Protein AF-A0A5S3Y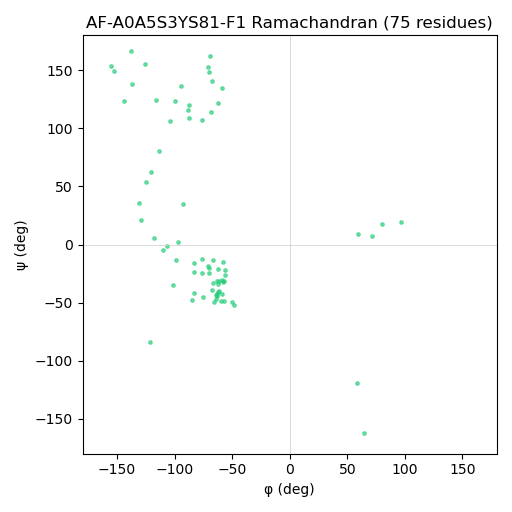S81-F1 (afdb_monomer)

pLDDT: mean 93.89, std 6.51, range [63.44, 98.5]

Structure (mmCIF, N/CA/C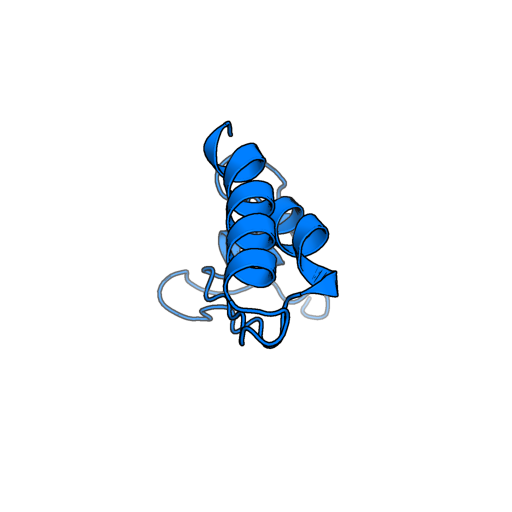/O backbone):
data_AF-A0A5S3YS81-F1
#
_entry.id   AF-A0A5S3YS81-F1
#
loop_
_atom_site.group_PDB
_atom_site.id
_atom_site.type_symbol
_atom_site.label_atom_id
_atom_site.label_alt_id
_atom_site.label_comp_id
_atom_site.label_asym_id
_atom_site.label_entity_id
_atom_site.label_seq_id
_atom_site.pdbx_PDB_ins_code
_atom_site.Cartn_x
_atom_site.Cartn_y
_atom_site.Cartn_z
_atom_site.occupancy
_atom_site.B_iso_or_equiv
_atom_site.auth_seq_id
_atom_site.auth_comp_id
_atom_site.auth_asym_id
_atom_site.auth_atom_id
_atom_site.pdbx_PDB_model_num
ATOM 1 N N . THR A 1 1 ? 11.327 4.660 4.625 1.00 76.38 1 THR A N 1
ATOM 2 C CA . THR A 1 1 ? 11.318 6.111 4.948 1.00 76.38 1 THR A CA 1
ATOM 3 C C . THR A 1 1 ? 10.648 6.356 6.293 1.00 76.38 1 THR A C 1
ATOM 5 O O . THR A 1 1 ? 9.971 5.467 6.797 1.00 76.38 1 THR A O 1
ATOM 8 N N . GLN A 1 2 ? 10.785 7.557 6.875 1.00 84.25 2 GLN A N 1
ATOM 9 C CA . GLN A 1 2 ? 10.059 7.925 8.107 1.00 84.25 2 GLN A CA 1
ATOM 10 C C . GLN A 1 2 ? 8.532 7.818 7.946 1.00 84.25 2 GLN A C 1
ATOM 12 O O . GLN A 1 2 ? 7.845 7.452 8.893 1.00 84.25 2 GLN A O 1
ATOM 17 N N . ILE A 1 3 ? 8.004 8.081 6.744 1.00 85.12 3 ILE A N 1
ATOM 18 C CA . ILE A 1 3 ? 6.573 7.943 6.435 1.00 85.12 3 ILE A CA 1
ATOM 19 C C . ILE A 1 3 ? 6.143 6.473 6.514 1.00 85.12 3 ILE A C 1
ATOM 21 O O . ILE A 1 3 ? 5.207 6.162 7.243 1.00 85.12 3 ILE A O 1
ATOM 25 N N . GLN A 1 4 ? 6.870 5.558 5.863 1.00 83.19 4 GLN A N 1
ATOM 26 C CA . GLN A 1 4 ? 6.572 4.114 5.899 1.00 83.19 4 GLN A CA 1
ATOM 27 C C . GLN A 1 4 ? 6.595 3.530 7.323 1.00 83.19 4 GLN A C 1
ATOM 29 O O . GLN A 1 4 ? 5.845 2.610 7.612 1.00 83.19 4 GLN A O 1
ATOM 34 N N . ALA A 1 5 ? 7.410 4.083 8.228 1.00 89.50 5 ALA A N 1
ATOM 35 C CA . ALA A 1 5 ? 7.470 3.654 9.631 1.00 89.50 5 ALA A CA 1
ATOM 36 C C . ALA A 1 5 ? 6.390 4.291 10.535 1.00 89.50 5 ALA A C 1
ATOM 38 O O . ALA A 1 5 ? 6.185 3.872 11.678 1.00 89.50 5 ALA A O 1
ATOM 39 N N . ARG A 1 6 ? 5.740 5.370 10.087 1.00 95.75 6 ARG A N 1
ATOM 40 C CA . ARG A 1 6 ? 4.710 6.092 10.858 1.00 95.75 6 ARG A CA 1
ATOM 41 C C . ARG A 1 6 ? 3.303 5.740 10.402 1.00 95.75 6 ARG A C 1
ATOM 43 O O . ARG A 1 6 ? 2.418 5.659 11.246 1.00 95.75 6 ARG A O 1
ATOM 50 N N . LEU A 1 7 ? 3.117 5.497 9.107 1.00 96.81 7 LEU A N 1
ATOM 51 C CA . LEU A 1 7 ? 1.816 5.220 8.511 1.00 96.81 7 LEU A CA 1
ATOM 52 C C . LEU A 1 7 ? 1.111 4.007 9.156 1.00 96.81 7 LEU A C 1
ATOM 54 O O . LEU A 1 7 ? -0.023 4.191 9.594 1.00 96.81 7 LEU A O 1
ATOM 58 N N . PRO A 1 8 ? 1.756 2.835 9.352 1.00 97.00 8 PRO A N 1
ATOM 59 C CA . PRO A 1 8 ? 1.112 1.708 10.029 1.00 97.00 8 PRO A CA 1
ATOM 60 C C . PRO A 1 8 ? 0.647 2.025 11.448 1.00 97.00 8 PRO A C 1
ATOM 62 O O . PRO A 1 8 ? -0.474 1.704 11.830 1.00 97.00 8 PRO A O 1
ATOM 65 N N . ARG A 1 9 ? 1.479 2.730 12.223 1.00 97.00 9 ARG A N 1
ATOM 66 C CA . ARG A 1 9 ? 1.131 3.134 13.592 1.00 97.00 9 ARG A CA 1
ATOM 67 C C . ARG A 1 9 ? -0.067 4.079 13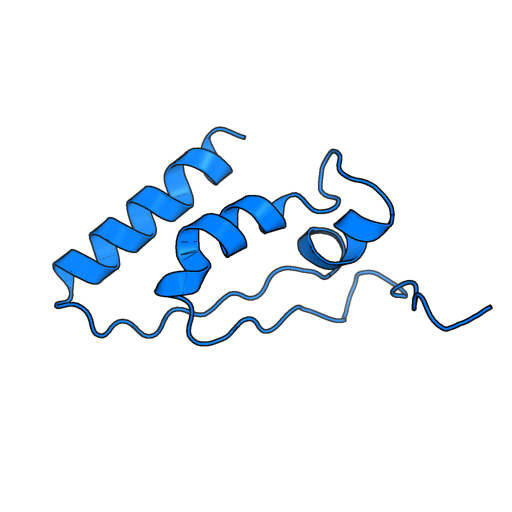.620 1.00 97.00 9 ARG A C 1
ATOM 69 O O . ARG A 1 9 ? -0.948 3.913 14.454 1.00 97.00 9 ARG A O 1
ATOM 76 N N . ALA A 1 10 ? -0.106 5.047 12.706 1.00 97.50 10 ALA A N 1
ATOM 77 C CA . ALA A 1 10 ? -1.222 5.981 12.602 1.00 97.50 10 ALA A CA 1
ATOM 78 C C . ALA A 1 10 ? -2.529 5.268 12.220 1.00 97.50 10 ALA A C 1
ATOM 80 O O . ALA A 1 10 ? -3.558 5.527 12.835 1.00 97.50 10 ALA A O 1
ATOM 81 N N . ILE A 1 11 ? -2.482 4.334 11.265 1.00 97.56 11 ILE A N 1
ATOM 82 C CA . ILE A 1 11 ? -3.659 3.564 10.838 1.00 97.56 11 ILE A CA 1
ATOM 83 C C . ILE A 1 11 ? -4.206 2.710 11.988 1.00 97.56 11 ILE A C 1
ATOM 85 O O . ILE A 1 11 ? -5.404 2.760 12.253 1.00 97.56 11 ILE A O 1
ATOM 89 N N . LYS A 1 12 ? -3.342 2.015 12.745 1.00 97.19 12 LYS A N 1
ATOM 90 C CA . LYS A 1 12 ? -3.783 1.241 13.921 1.00 97.19 12 LYS A CA 1
ATOM 91 C C . LYS A 1 12 ? -4.404 2.120 15.010 1.00 97.19 12 LYS A C 1
ATOM 93 O O . LYS A 1 12 ? -5.340 1.693 15.675 1.00 97.19 12 LYS A O 1
ATOM 98 N N . GLN A 1 13 ? -3.925 3.354 15.179 1.00 97.81 13 GLN A N 1
ATOM 99 C CA . GLN A 1 13 ? -4.550 4.298 16.106 1.00 97.81 13 GLN A CA 1
ATOM 100 C C . GLN A 1 13 ? -5.945 4.728 15.630 1.00 97.81 13 GLN A C 1
ATOM 102 O O . GLN A 1 13 ? -6.851 4.860 16.448 1.00 97.81 13 GLN A O 1
ATOM 107 N N . ILE A 1 14 ? -6.127 4.947 14.324 1.00 97.50 14 ILE A N 1
ATOM 108 C CA . ILE A 1 14 ? -7.434 5.298 13.750 1.00 97.50 14 ILE A CA 1
ATOM 109 C C . ILE A 1 14 ? -8.423 4.142 13.941 1.00 97.50 14 ILE A C 1
ATOM 111 O O . ILE A 1 14 ? -9.512 4.392 14.447 1.00 97.50 14 ILE A O 1
ATOM 115 N N . GLU A 1 15 ? -8.023 2.901 13.639 1.00 96.81 15 GLU A N 1
ATOM 116 C CA . GLU A 1 15 ? -8.820 1.682 13.877 1.00 96.81 15 GLU A CA 1
ATOM 117 C C . GLU A 1 15 ? -9.386 1.635 15.305 1.00 96.81 15 GLU A C 1
ATOM 119 O O . GLU A 1 15 ? -10.592 1.503 15.525 1.00 96.81 15 GLU A O 1
ATOM 124 N N . GLN A 1 16 ? -8.502 1.816 16.291 1.00 96.88 16 GLN A N 1
ATOM 125 C CA . GLN A 1 16 ? -8.872 1.813 17.706 1.00 96.88 16 GLN A CA 1
ATOM 126 C C . GLN A 1 16 ? -9.845 2.945 18.043 1.00 96.88 16 GLN A C 1
ATOM 128 O O . GLN A 1 16 ? -10.808 2.734 18.779 1.00 96.88 1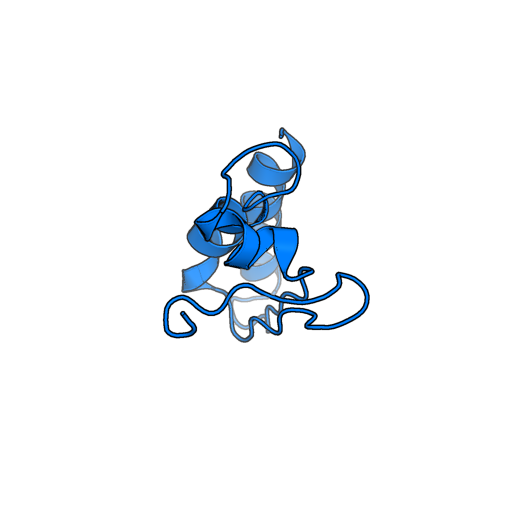6 GLN A O 1
ATOM 133 N N . ASN A 1 17 ? -9.621 4.137 17.488 1.00 96.56 17 ASN A N 1
ATOM 134 C CA . ASN A 1 17 ? -10.439 5.313 17.773 1.00 96.56 17 ASN A CA 1
ATOM 135 C C . ASN A 1 17 ? -11.850 5.227 17.175 1.00 96.56 17 ASN A C 1
ATOM 137 O O . ASN A 1 17 ? -12.753 5.889 17.686 1.00 96.56 17 ASN A O 1
ATOM 141 N N . ILE A 1 18 ? -12.052 4.437 16.118 1.00 95.31 18 ILE A N 1
ATOM 142 C CA . ILE A 1 18 ? -13.372 4.255 15.499 1.00 95.31 18 ILE A CA 1
ATOM 143 C C . ILE A 1 18 ? -14.108 2.994 15.976 1.00 95.31 18 ILE A C 1
ATOM 145 O O . ILE A 1 18 ? -15.219 2.727 15.523 1.00 95.31 18 ILE A O 1
ATOM 149 N N . GLY A 1 19 ? -13.515 2.235 16.903 1.00 93.88 19 GLY A N 1
ATOM 150 C CA . GLY A 1 19 ? -14.162 1.094 17.551 1.00 93.88 19 GLY A CA 1
ATOM 151 C C . GLY A 1 19 ? -13.859 -0.278 16.946 1.00 93.88 19 GLY A C 1
ATOM 152 O O . GLY A 1 19 ? -14.613 -1.210 17.215 1.00 93.88 19 GLY A O 1
ATOM 153 N N . GLY A 1 20 ? -12.778 -0.431 16.173 1.00 92.50 20 GLY A N 1
ATOM 154 C CA . GLY A 1 20 ? -12.276 -1.754 15.776 1.00 92.50 20 GLY A CA 1
ATOM 155 C C . GLY A 1 20 ? -13.009 -2.435 14.611 1.00 92.50 20 GLY A C 1
ATOM 156 O O . GLY A 1 20 ? -12.897 -3.648 14.473 1.00 92.50 20 GLY A O 1
ATOM 157 N N . ASN A 1 21 ? -13.785 -1.682 13.822 1.00 93.12 21 ASN A N 1
ATOM 158 C CA . ASN A 1 21 ? -14.484 -2.166 12.625 1.00 93.12 21 ASN A CA 1
ATOM 159 C C . ASN A 1 21 ? -14.237 -1.245 11.412 1.00 93.12 21 ASN A C 1
ATOM 161 O O . ASN A 1 21 ? -15.161 -0.976 10.635 1.00 93.12 21 ASN A O 1
ATOM 165 N N . MET A 1 22 ? -13.033 -0.679 11.273 1.00 96.56 22 MET A N 1
ATOM 166 C CA . MET A 1 22 ? -12.697 0.068 10.057 1.00 96.56 22 MET A CA 1
ATOM 167 C C . MET A 1 22 ? -12.628 -0.882 8.877 1.00 96.56 22 MET A C 1
ATOM 169 O O . MET A 1 22 ? -12.058 -1.958 8.981 1.00 96.56 22 MET A O 1
ATOM 173 N N . VAL A 1 23 ? -13.125 -0.425 7.730 1.00 97.69 23 VAL A N 1
ATOM 174 C CA . VAL A 1 23 ? -12.754 -1.038 6.458 1.00 97.69 23 VAL A CA 1
ATOM 175 C C . VAL A 1 23 ? -11.485 -0.353 5.961 1.00 97.69 23 VAL A C 1
ATOM 177 O O . VAL A 1 23 ? -11.522 0.811 5.544 1.00 97.69 23 VAL A O 1
ATOM 180 N N . LEU A 1 24 ? -10.361 -1.060 6.007 1.00 97.88 24 LEU A N 1
ATOM 181 C CA . LEU A 1 24 ? -9.073 -0.598 5.509 1.00 97.88 24 LEU A CA 1
ATOM 182 C C . LEU A 1 24 ? -8.805 -1.182 4.122 1.00 97.88 24 LEU A C 1
ATOM 184 O O . LEU A 1 24 ? -8.726 -2.394 3.927 1.00 97.88 24 LEU A O 1
ATOM 188 N N . THR A 1 25 ? -8.575 -0.299 3.152 1.00 98.38 25 THR A N 1
ATOM 189 C CA . THR A 1 25 ? -8.174 -0.686 1.796 1.00 98.38 25 THR A CA 1
ATOM 190 C C . THR A 1 25 ? -6.889 0.016 1.378 1.00 98.38 25 THR A C 1
ATOM 192 O O . THR A 1 25 ? -6.536 1.074 1.906 1.00 98.38 25 THR A O 1
ATOM 195 N N . MET A 1 26 ? -6.159 -0.584 0.438 1.00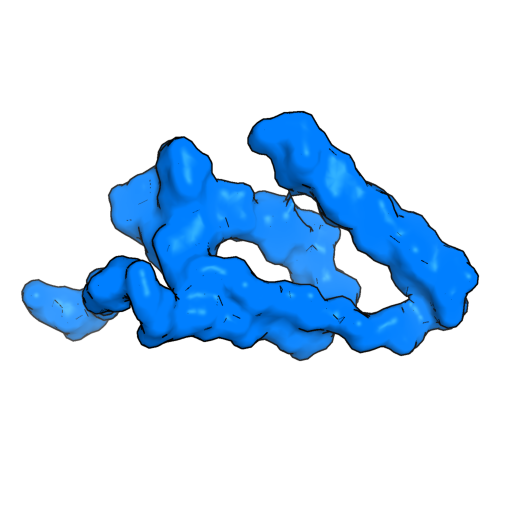 98.50 26 MET A N 1
ATOM 196 C CA . MET A 1 26 ? -4.926 -0.020 -0.107 1.00 98.50 26 MET A CA 1
ATOM 197 C C . MET A 1 26 ? -4.872 -0.187 -1.623 1.00 98.50 26 MET A C 1
ATOM 199 O O . MET A 1 26 ? -5.146 -1.263 -2.154 1.00 98.50 26 MET A O 1
ATOM 203 N N . ALA A 1 27 ? -4.426 0.871 -2.300 1.00 98.50 27 ALA A N 1
ATOM 204 C CA . ALA A 1 27 ? -4.352 0.957 -3.756 1.00 98.50 27 ALA A CA 1
ATOM 205 C C . ALA A 1 27 ? -2.939 1.314 -4.266 1.00 98.50 27 ALA A C 1
ATOM 207 O O . ALA A 1 27 ? -2.793 2.318 -4.964 1.00 98.50 27 ALA A O 1
ATOM 208 N N . PRO A 1 28 ? -1.864 0.595 -3.896 1.00 97.94 28 PRO A N 1
ATOM 209 C CA . PRO A 1 28 ? -0.526 0.920 -4.385 1.00 97.94 28 PRO A CA 1
ATOM 210 C C . PRO A 1 28 ? -0.374 0.567 -5.872 1.00 97.94 28 PRO A C 1
ATOM 212 O O . PRO A 1 28 ? -1.006 -0.363 -6.372 1.00 97.94 28 PRO A O 1
ATOM 215 N N . GLU A 1 29 ? 0.507 1.272 -6.575 1.00 98.12 29 GLU A N 1
ATOM 216 C CA . GLU A 1 29 ? 0.941 0.886 -7.922 1.00 98.12 29 GLU A CA 1
ATOM 217 C C . GLU A 1 29 ? 1.816 -0.375 -7.873 1.00 98.12 29 GLU A C 1
ATOM 219 O O . GLU A 1 29 ? 2.546 -0.608 -6.903 1.00 98.12 29 GLU A O 1
ATOM 224 N N . HIS A 1 30 ? 1.765 -1.204 -8.921 1.00 96.56 30 HIS A N 1
ATOM 225 C CA . HIS A 1 30 ? 2.446 -2.504 -8.922 1.00 96.56 30 HIS A CA 1
ATOM 226 C C . HIS A 1 30 ? 3.971 -2.472 -8.675 1.00 96.56 30 HIS A C 1
ATOM 228 O O . HIS A 1 30 ? 4.441 -3.396 -7.999 1.00 96.56 30 HIS A O 1
ATOM 234 N N . PRO A 1 31 ? 4.746 -1.429 -9.063 1.00 96.94 31 PRO A N 1
ATOM 235 C CA . PRO A 1 31 ? 6.174 -1.372 -8.741 1.00 96.94 31 PRO A CA 1
ATOM 236 C C . PRO A 1 31 ? 6.446 -1.355 -7.233 1.00 96.94 31 PRO A C 1
ATOM 238 O O . PRO A 1 31 ? 7.428 -1.926 -6.762 1.00 96.94 31 PRO A O 1
ATOM 241 N N . TYR A 1 32 ? 5.540 -0.765 -6.452 1.00 97.38 32 TYR A N 1
ATOM 242 C CA . TYR A 1 32 ? 5.667 -0.651 -5.002 1.00 97.38 32 TYR A CA 1
ATOM 243 C C . TYR A 1 32 ? 5.367 -1.949 -4.244 1.00 97.38 32 TYR A C 1
ATOM 245 O O . TYR A 1 32 ? 5.659 -2.037 -3.047 1.00 97.38 32 TYR A O 1
ATOM 253 N N . VAL A 1 33 ? 4.795 -2.942 -4.930 1.00 97.00 33 VAL A N 1
ATOM 254 C CA . VAL A 1 33 ? 4.426 -4.246 -4.368 1.00 97.00 33 VAL A CA 1
ATOM 255 C C . VAL A 1 33 ? 5.155 -5.351 -5.126 1.00 97.00 33 VAL A C 1
ATOM 257 O O . VAL A 1 33 ? 6.237 -5.758 -4.717 1.00 97.00 33 VAL A O 1
ATOM 260 N N . HIS A 1 34 ? 4.617 -5.790 -6.264 1.00 95.75 34 HIS A N 1
ATOM 261 C CA . HIS A 1 34 ? 5.175 -6.876 -7.073 1.00 95.75 34 HIS A CA 1
ATOM 262 C C . HIS A 1 34 ? 6.564 -6.555 -7.622 1.00 95.75 34 HIS A C 1
ATOM 264 O O . HIS A 1 34 ? 7.402 -7.445 -7.727 1.00 95.75 34 HIS A O 1
ATOM 270 N N . GLY A 1 35 ? 6.845 -5.278 -7.895 1.00 95.06 35 GLY A N 1
ATOM 271 C CA . GLY A 1 35 ? 8.175 -4.826 -8.293 1.00 95.06 35 GLY A CA 1
ATOM 272 C C . GLY A 1 35 ? 9.286 -5.188 -7.295 1.00 95.06 35 GLY A C 1
ATOM 273 O O . GLY A 1 35 ? 10.439 -5.322 -7.700 1.00 95.06 35 GLY A O 1
ATOM 274 N N . GLY A 1 36 ? 8.928 -5.446 -6.029 1.00 94.94 36 GLY A N 1
ATOM 275 C CA . GLY A 1 36 ? 9.810 -5.993 -4.995 1.00 94.94 36 GLY A CA 1
ATOM 276 C C . GLY A 1 36 ? 10.465 -7.329 -5.361 1.00 94.94 36 GLY A C 1
ATOM 277 O O . GLY A 1 36 ? 11.550 -7.631 -4.870 1.00 94.94 36 GLY A O 1
ATOM 278 N N . MET A 1 37 ? 9.831 -8.112 -6.241 1.00 92.94 37 MET A N 1
ATOM 279 C CA . MET A 1 37 ? 10.394 -9.354 -6.775 1.00 92.94 37 MET A CA 1
ATOM 280 C C . MET A 1 37 ? 11.620 -9.096 -7.666 1.00 92.94 37 MET A C 1
ATOM 282 O O . MET A 1 37 ? 12.537 -9.911 -7.698 1.00 92.94 37 MET A O 1
ATOM 286 N N . ILE A 1 38 ? 11.641 -7.968 -8.381 1.00 91.75 38 ILE A N 1
ATOM 287 C CA . ILE A 1 38 ? 12.725 -7.588 -9.296 1.00 91.75 38 ILE A CA 1
ATOM 288 C C . ILE A 1 38 ? 13.845 -6.890 -8.519 1.00 91.75 38 ILE A C 1
ATOM 290 O O . ILE A 1 38 ? 15.024 -7.184 -8.703 1.00 91.75 38 ILE A O 1
ATOM 294 N N . ALA A 1 39 ? 13.473 -5.931 -7.667 1.00 94.19 39 ALA A N 1
ATOM 295 C CA . ALA A 1 39 ? 14.396 -5.121 -6.887 1.00 94.19 39 ALA A CA 1
ATOM 296 C C . ALA A 1 39 ? 13.734 -4.642 -5.591 1.00 94.19 39 ALA A C 1
ATOM 298 O O . ALA A 1 39 ? 12.543 -4.359 -5.563 1.00 94.19 39 ALA A O 1
ATOM 299 N N . TYR A 1 40 ? 14.522 -4.470 -4.530 1.00 94.62 40 TYR A N 1
ATOM 300 C CA . TYR A 1 40 ? 14.036 -3.989 -3.233 1.00 94.62 40 TYR A CA 1
ATOM 301 C C . TYR A 1 40 ? 14.748 -2.691 -2.830 1.00 94.62 40 TYR A C 1
ATOM 303 O O . TYR A 1 40 ? 15.531 -2.637 -1.881 1.00 94.62 40 TYR A O 1
ATOM 311 N N . THR A 1 41 ? 14.554 -1.646 -3.637 1.00 94.44 41 THR A N 1
ATOM 312 C CA . THR A 1 41 ? 15.215 -0.342 -3.480 1.00 94.44 41 THR A CA 1
ATOM 313 C C . THR A 1 41 ? 14.392 0.783 -4.106 1.00 94.44 41 THR A C 1
ATOM 315 O O . THR A 1 41 ? 13.639 0.571 -5.057 1.00 94.44 41 THR A O 1
ATOM 318 N N . GLY A 1 42 ? 14.546 2.008 -3.598 1.00 93.81 42 GLY A N 1
ATOM 319 C CA . GLY A 1 42 ? 13.778 3.161 -4.069 1.00 93.81 42 GLY A CA 1
ATOM 320 C C . GLY A 1 42 ? 12.274 2.930 -3.905 1.00 93.81 42 GLY A C 1
ATOM 321 O O . GLY A 1 42 ? 11.802 2.742 -2.785 1.00 93.81 42 GLY A O 1
ATOM 322 N N . ILE A 1 43 ? 11.534 2.956 -5.016 1.00 94.50 43 ILE A N 1
ATOM 323 C CA . ILE A 1 43 ? 10.093 2.657 -5.039 1.00 94.50 43 ILE A CA 1
ATOM 324 C C . ILE A 1 43 ? 9.799 1.156 -5.112 1.00 94.50 43 ILE A C 1
ATOM 326 O O . ILE A 1 43 ? 8.727 0.730 -4.693 1.00 94.50 43 ILE A O 1
ATOM 330 N N . TRP A 1 44 ? 10.741 0.354 -5.614 1.00 95.75 44 TRP A N 1
ATOM 331 C CA . TRP A 1 44 ? 10.532 -1.060 -5.901 1.00 95.75 44 TRP A CA 1
ATOM 332 C C . TRP A 1 44 ? 10.347 -1.846 -4.600 1.00 95.75 44 TRP A C 1
ATOM 334 O O . TRP A 1 44 ? 11.248 -1.897 -3.761 1.00 95.75 44 TRP A O 1
ATOM 344 N N . GLY A 1 45 ? 9.142 -2.386 -4.397 1.00 96.19 45 GLY A N 1
ATOM 345 C CA . GLY A 1 45 ? 8.761 -3.108 -3.177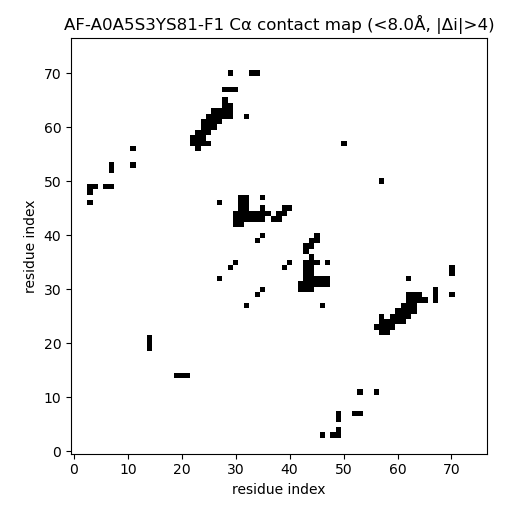 1.00 96.19 45 GLY A CA 1
ATOM 346 C C . GLY A 1 45 ? 8.581 -2.234 -1.929 1.00 96.19 45 GLY A C 1
ATOM 347 O O . GLY A 1 45 ? 8.383 -2.753 -0.831 1.00 96.19 45 GLY A O 1
ATOM 348 N N . ALA A 1 46 ? 8.622 -0.906 -2.057 1.00 96.38 46 ALA A N 1
ATOM 349 C CA . ALA A 1 46 ? 8.680 0.000 -0.911 1.00 96.38 46 ALA A CA 1
ATOM 350 C C . ALA A 1 46 ? 7.407 0.004 -0.033 1.00 96.38 46 ALA A C 1
ATOM 352 O O . ALA A 1 46 ? 7.424 0.540 1.078 1.00 96.38 46 ALA A O 1
ATOM 353 N N . TYR A 1 47 ? 6.305 -0.576 -0.515 1.00 97.12 47 TYR A N 1
ATOM 354 C CA . TYR A 1 47 ? 5.027 -0.663 0.198 1.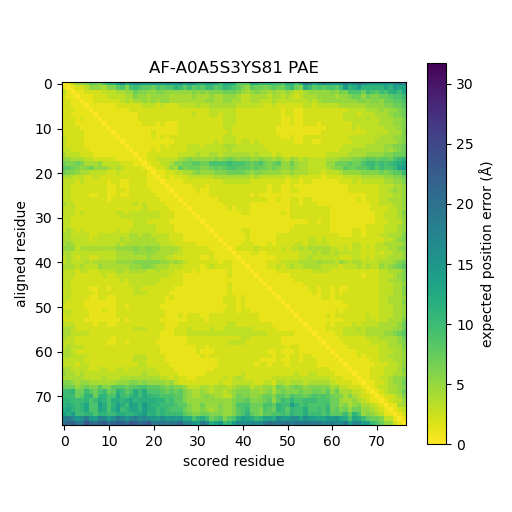00 97.12 47 TYR A CA 1
ATOM 355 C C . TYR A 1 47 ? 4.814 -2.021 0.883 1.00 97.12 47 TYR A C 1
ATOM 357 O O . TYR A 1 47 ? 3.973 -2.124 1.775 1.00 97.12 47 TYR A O 1
ATOM 365 N N . ILE A 1 48 ? 5.629 -3.034 0.559 1.00 96.94 48 ILE A N 1
ATOM 366 C CA . ILE A 1 48 ? 5.627 -4.349 1.223 1.00 96.94 48 ILE A CA 1
ATOM 367 C C . ILE A 1 48 ? 5.688 -4.237 2.759 1.00 96.94 48 ILE A C 1
ATOM 369 O O . ILE A 1 48 ? 4.830 -4.829 3.412 1.00 96.94 48 ILE A O 1
ATOM 373 N N . PRO A 1 49 ? 6.596 -3.453 3.383 1.00 96.25 49 PRO A N 1
ATOM 374 C CA . PRO A 1 49 ? 6.650 -3.380 4.845 1.00 96.25 49 PRO A CA 1
ATOM 375 C C . PRO A 1 49 ? 5.446 -2.653 5.462 1.00 96.25 49 PRO A C 1
ATOM 377 O O . PRO A 1 49 ? 5.184 -2.820 6.651 1.00 96.25 49 PRO A O 1
ATOM 380 N N . VAL A 1 50 ? 4.724 -1.829 4.691 1.00 97.38 50 VAL A N 1
ATOM 381 C CA . VAL A 1 50 ? 3.478 -1.186 5.143 1.00 97.38 50 VAL A CA 1
ATOM 382 C C . VAL A 1 50 ? 2.343 -2.207 5.146 1.00 97.38 50 VAL A C 1
ATOM 384 O O . VAL A 1 50 ? 1.617 -2.286 6.134 1.00 97.38 50 VAL A O 1
ATOM 387 N N . ILE A 1 51 ? 2.236 -3.011 4.082 1.00 97.94 51 ILE A N 1
ATOM 388 C CA . ILE A 1 51 ? 1.267 -4.111 3.978 1.00 97.94 51 ILE A CA 1
ATOM 389 C C . ILE A 1 51 ? 1.499 -5.117 5.105 1.00 97.94 51 ILE A C 1
ATOM 391 O O . ILE A 1 51 ? 0.559 -5.453 5.812 1.00 97.94 51 ILE A O 1
ATOM 395 N N . ASP A 1 52 ? 2.743 -5.550 5.324 1.00 97.62 52 ASP A N 1
ATOM 396 C CA . ASP A 1 52 ? 3.059 -6.558 6.342 1.00 97.62 52 ASP A CA 1
ATOM 397 C C . ASP A 1 52 ? 2.691 -6.102 7.765 1.00 97.62 52 ASP A C 1
ATOM 399 O O . ASP A 1 52 ? 2.104 -6.860 8.531 1.00 97.62 52 ASP A O 1
ATOM 403 N N . GLN A 1 53 ? 2.926 -4.831 8.104 1.00 97.50 53 GLN A N 1
ATOM 404 C CA . GLN A 1 53 ? 2.565 -4.283 9.420 1.00 97.50 53 GLN A CA 1
ATOM 405 C C . GLN A 1 53 ? 1.054 -4.107 9.643 1.00 97.50 53 GLN A C 1
ATOM 407 O O . GLN A 1 53 ? 0.638 -3.941 10.792 1.00 97.50 53 GLN A O 1
ATOM 412 N N . LEU A 1 54 ? 0.255 -4.085 8.573 1.00 97.56 54 LEU A N 1
ATOM 413 C CA . LEU A 1 54 ? -1.191 -3.828 8.598 1.00 97.56 54 LEU A CA 1
ATOM 414 C C . LEU A 1 54 ? -2.016 -5.011 8.088 1.00 97.56 54 LEU A C 1
ATOM 416 O O . LEU A 1 54 ? -3.229 -4.890 7.944 1.00 97.56 54 LEU A O 1
ATOM 420 N N . ARG A 1 55 ? -1.383 -6.150 7.793 1.00 97.31 55 ARG A N 1
ATOM 421 C CA . ARG A 1 55 ? -2.050 -7.316 7.197 1.00 97.31 55 ARG A CA 1
ATOM 422 C C . ARG A 1 55 ? -3.138 -7.919 8.084 1.00 97.31 55 ARG A C 1
ATOM 424 O O . ARG A 1 55 ? -3.981 -8.647 7.584 1.00 97.31 55 ARG A O 1
ATOM 431 N N . ASP A 1 56 ? -3.078 -7.652 9.386 1.00 95.56 56 ASP A N 1
ATOM 432 C CA . ASP A 1 56 ? -4.072 -8.034 10.387 1.00 95.56 56 ASP A CA 1
ATOM 433 C C . ASP A 1 56 ? -5.331 -7.160 10.338 1.00 95.56 56 ASP A C 1
ATOM 435 O O . ASP A 1 56 ? -6.394 -7.611 10.746 1.00 95.56 56 ASP A O 1
ATOM 439 N N . THR A 1 57 ? -5.210 -5.934 9.827 1.00 95.50 57 THR A N 1
ATOM 440 C CA . THR A 1 57 ? -6.299 -4.950 9.734 1.00 95.50 57 THR A CA 1
ATOM 441 C C . THR A 1 57 ? -6.762 -4.692 8.298 1.00 95.50 57 THR A C 1
ATOM 443 O O . THR A 1 57 ? -7.657 -3.892 8.093 1.00 95.50 57 THR A O 1
ATOM 446 N N . LEU A 1 58 ? -6.104 -5.269 7.289 1.00 97.75 58 LEU A N 1
ATOM 447 C CA . LEU A 1 58 ? -6.320 -4.948 5.875 1.00 97.75 58 LEU A CA 1
ATOM 448 C C . LEU A 1 58 ? -7.430 -5.810 5.264 1.00 97.75 58 LEU A C 1
ATOM 450 O O . LEU A 1 58 ? -7.245 -7.014 5.097 1.00 97.75 58 LEU A O 1
ATOM 454 N N . ASP A 1 59 ? -8.527 -5.183 4.841 1.00 98.12 59 ASP A N 1
ATOM 455 C CA . ASP A 1 59 ? -9.659 -5.875 4.211 1.00 98.12 59 ASP A CA 1
ATOM 456 C C . ASP A 1 59 ? -9.448 -6.123 2.716 1.00 98.12 59 ASP A C 1
ATOM 458 O O . ASP A 1 59 ? -9.786 -7.187 2.196 1.00 98.12 59 ASP A O 1
ATOM 462 N N . LEU A 1 60 ? -8.898 -5.137 1.997 1.00 98.31 60 LEU A N 1
ATOM 463 C CA . LEU A 1 60 ? -8.697 -5.239 0.552 1.00 98.31 60 LEU A CA 1
ATOM 464 C C . LEU A 1 60 ? -7.413 -4.550 0.095 1.00 98.31 60 LEU A C 1
ATOM 466 O O . LEU A 1 60 ? -7.238 -3.339 0.231 1.00 98.31 60 LEU A O 1
ATOM 470 N N . LEU A 1 61 ? -6.554 -5.323 -0.565 1.00 98.31 61 LEU A N 1
ATOM 471 C CA . LEU A 1 61 ? -5.417 -4.815 -1.323 1.00 98.31 61 LEU A CA 1
ATOM 472 C C . LEU A 1 61 ? -5.736 -4.881 -2.819 1.00 98.31 61 LEU A C 1
ATOM 474 O O . LEU A 1 61 ? -5.715 -5.957 -3.414 1.00 98.31 61 LEU A O 1
ATOM 478 N N . HIS A 1 62 ? -6.008 -3.735 -3.435 1.00 98.12 62 HIS A N 1
ATOM 479 C CA . HIS A 1 62 ? -6.351 -3.637 -4.853 1.00 98.12 62 HIS A CA 1
ATOM 480 C C . HIS A 1 62 ? -5.253 -2.885 -5.620 1.00 98.12 62 HIS A C 1
ATOM 482 O O . HIS A 1 62 ? -5.336 -1.686 -5.888 1.00 98.12 62 HIS A O 1
ATOM 488 N N . VAL A 1 63 ? -4.178 -3.612 -5.943 1.00 98.19 63 VAL A N 1
ATOM 489 C CA . VAL A 1 63 ? -2.999 -3.076 -6.643 1.00 98.19 63 VAL A CA 1
ATOM 490 C C . VAL A 1 63 ? -3.391 -2.484 -8.000 1.00 98.19 63 VAL A C 1
ATOM 492 O O . VAL A 1 63 ? -4.117 -3.102 -8.778 1.00 98.19 63 VAL A O 1
ATOM 495 N N . GLN A 1 64 ? -2.870 -1.298 -8.309 1.00 98.44 64 GLN A N 1
ATOM 496 C CA . GLN A 1 64 ? -3.098 -0.637 -9.589 1.00 98.44 64 GLN A CA 1
ATOM 497 C C . GLN A 1 64 ? -2.237 -1.302 -10.673 1.00 98.44 64 GLN A C 1
ATOM 499 O O . GLN A 1 64 ? -1.016 -1.136 -10.712 1.00 98.44 64 GLN A O 1
ATOM 504 N N . LEU A 1 65 ? -2.885 -2.067 -11.556 1.00 97.06 65 LEU A N 1
ATOM 505 C CA . LEU A 1 65 ? -2.264 -2.758 -12.696 1.00 97.06 65 LEU A CA 1
ATOM 506 C C . LEU A 1 65 ? -2.305 -1.916 -13.983 1.00 97.06 65 LEU A C 1
ATOM 508 O O . LEU A 1 65 ? -2.481 -2.432 -15.083 1.00 97.06 65 LEU A O 1
ATOM 512 N N . TYR A 1 66 ? -2.172 -0.601 -13.842 1.00 97.06 66 TYR A N 1
ATOM 513 C CA . TYR A 1 66 ? -2.199 0.363 -14.939 1.00 97.06 66 TYR A CA 1
ATOM 514 C C . TYR A 1 66 ? -1.107 1.428 -14.749 1.00 97.06 66 TYR A C 1
ATOM 516 O O . TYR A 1 66 ? -0.497 1.531 -13.684 1.00 97.06 66 TYR A O 1
ATOM 524 N N . ASN A 1 67 ? -0.834 2.207 -15.801 1.00 96.69 67 ASN A N 1
ATOM 525 C CA . ASN A 1 67 ? 0.107 3.343 -15.828 1.00 96.69 67 ASN A CA 1
ATOM 526 C C . ASN A 1 67 ? 1.584 3.051 -15.478 1.00 96.69 67 ASN A C 1
ATOM 528 O O . ASN A 1 67 ? 2.368 3.988 -15.389 1.00 96.69 67 ASN A O 1
ATOM 532 N N . ASN A 1 68 ? 1.994 1.783 -15.347 1.00 95.00 68 ASN A N 1
ATOM 533 C CA . ASN A 1 68 ? 3.360 1.395 -14.953 1.00 95.00 68 ASN A CA 1
ATOM 534 C C . ASN A 1 68 ? 4.012 0.367 -15.891 1.00 95.00 68 ASN A C 1
ATOM 536 O O . ASN A 1 68 ? 4.934 -0.346 -15.504 1.00 95.00 68 ASN A O 1
ATOM 540 N N . GLY A 1 69 ? 3.514 0.263 -17.126 1.00 92.38 69 GLY A N 1
ATOM 541 C CA . GLY A 1 69 ? 3.949 -0.769 -18.065 1.00 92.38 69 GLY A CA 1
ATOM 542 C C . GLY A 1 69 ? 3.597 -2.185 -17.595 1.00 92.38 69 GLY A C 1
ATOM 543 O O . GLY A 1 69 ? 2.723 -2.375 -16.746 1.00 92.38 69 GLY A O 1
ATOM 544 N N . GLY A 1 70 ? 4.270 -3.172 -18.188 1.00 89.19 70 GLY A N 1
ATOM 545 C CA . GLY A 1 70 ? 4.072 -4.585 -17.874 1.00 89.19 70 GLY A CA 1
ATOM 546 C C . GLY A 1 70 ? 4.577 -4.972 -16.484 1.00 89.19 70 GLY A C 1
ATOM 547 O O . GLY A 1 70 ? 5.387 -4.276 -15.870 1.00 89.19 70 GLY A O 1
ATOM 548 N N . LEU A 1 71 ? 4.102 -6.117 -16.010 1.00 87.06 71 LEU A N 1
ATOM 549 C CA . LEU A 1 71 ? 4.517 -6.733 -14.758 1.00 87.06 71 LEU A CA 1
ATOM 550 C C . LEU A 1 71 ? 5.190 -8.068 -15.088 1.00 87.06 71 LEU A C 1
ATOM 552 O O . LEU A 1 71 ? 4.558 -8.880 -15.763 1.00 87.06 71 LEU A O 1
ATOM 556 N N . PRO A 1 72 ? 6.439 -8.312 -14.650 1.00 81.81 72 PRO A N 1
ATOM 557 C CA . PRO A 1 72 ? 7.083 -9.593 -14.895 1.00 81.81 72 PRO A CA 1
ATOM 558 C C . PRO A 1 72 ? 6.302 -10.711 -14.220 1.00 81.81 72 PRO A C 1
ATOM 560 O O . PRO A 1 72 ? 6.091 -10.695 -13.005 1.00 81.81 72 PRO A O 1
ATOM 563 N N . ASN A 1 73 ? 5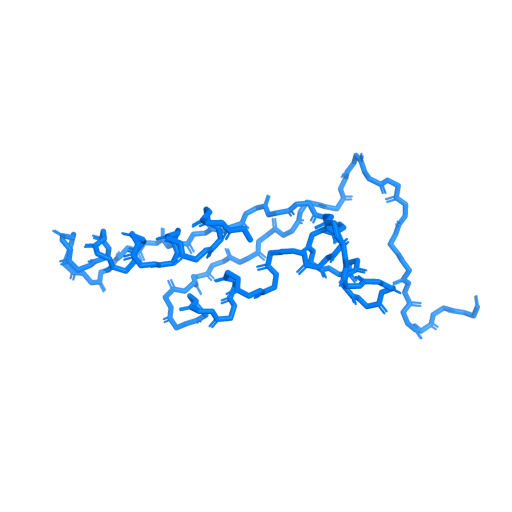.866 -11.671 -15.024 1.00 81.00 73 ASN A N 1
ATOM 564 C CA . ASN A 1 73 ? 5.236 -12.880 -14.542 1.00 81.00 73 ASN A CA 1
ATOM 565 C C . ASN A 1 73 ? 6.344 -13.909 -14.245 1.00 81.00 73 ASN A C 1
ATOM 567 O O . ASN A 1 73 ? 7.067 -14.274 -15.169 1.00 81.00 73 ASN A O 1
ATOM 571 N N . PRO A 1 74 ? 6.487 -14.410 -13.002 1.00 78.19 74 PRO A N 1
ATOM 572 C CA . PRO A 1 74 ? 7.482 -15.436 -12.660 1.00 78.19 74 PRO A CA 1
ATOM 573 C C . PRO A 1 74 ? 7.357 -16.735 -13.469 1.00 78.19 74 PRO A C 1
ATOM 575 O O . PRO A 1 74 ? 8.261 -17.567 -13.422 1.00 78.19 74 PRO A O 1
ATOM 578 N N . TYR A 1 75 ? 6.228 -16.940 -14.148 1.00 83.06 75 TYR A N 1
ATOM 579 C CA . TYR A 1 75 ? 5.925 -18.141 -14.918 1.00 83.06 75 TYR A CA 1
ATOM 580 C C . TYR A 1 75 ? 6.005 -17.937 -16.437 1.00 83.06 75 TYR A C 1
ATOM 582 O O . TYR A 1 75 ? 5.781 -18.895 -17.176 1.00 83.06 75 TYR A O 1
ATOM 590 N N . GLU A 1 76 ? 6.305 -16.725 -16.908 1.00 74.44 76 GLU A N 1
ATOM 591 C CA . GLU A 1 76 ? 6.565 -16.469 -18.328 1.00 74.44 76 GLU A CA 1
ATOM 592 C C . GLU A 1 76 ? 8.080 -16.527 -18.601 1.00 74.44 76 GLU A C 1
ATOM 594 O O . GLU A 1 76 ? 8.854 -16.042 -17.772 1.00 74.44 76 GLU A O 1
ATOM 599 N N . PRO A 1 77 ? 8.504 -17.184 -19.701 1.00 63.44 77 PRO A N 1
ATOM 600 C CA . PRO A 1 77 ? 9.914 -17.382 -20.043 1.00 63.44 77 PRO A CA 1
ATOM 601 C C . PRO A 1 77 ? 10.668 -16.088 -20.371 1.00 63.44 77 PRO A C 1
ATOM 603 O O . PRO A 1 77 ? 10.041 -15.133 -20.884 1.00 63.44 77 PRO A O 1
#

Organism: NCBI:txid151081

InterPro domains:
  IPR001223 Glycoside hydrolase family 18, catalytic domain [PS51910] (1-77)
  IPR017853 Glycoside hydrolase superfamily [SSF51445] (4-73)

Radius of gyration: 14.09 Å; Cα contacts (8 Å, |Δi|>4): 86; chains: 1; bounding box: 30×26×38 Å

Foldseek 3Di:
DVCLVVVLVVVVVVCVVVPNDDAAEEEAECQCCLQVVVPDDDSRVVCVSSCVSCVVPYDYYHYDPDPPPDGDDPPDD

Secondary structure (DSSP, 8-state):
-HHHHHHHHHHHHHHHHTTS----EE--BGGGTGGGGT--STTTTTTHHHHHHHTTT-SEE--B-SSS-----TT--

Mean predicted aligned error: 3.41 Å

Sequence (77 aa):
TQIQARLPRAIKQIEQNIGGNMVLTMAPEHPYVHGGMIAYTGIWGAYIPVIDQLRDTLDLLHVQLYNNGGLPNPYEP

Nearest PDB structures (foldseek):
  4tx8-assembly1_A  TM=9.807E-01  e=8.772E-07  Chromobacterium violaceum ATCC 12472
  5kz6-assembly2_B  TM=9.559E-01  e=2.235E-04  Bacillus anthracis
  3n17-assembly1_A  TM=9.573E-01  e=3.838E-04  Bacillus cereus
  3n13-assembly1_A  TM=9.530E-01  e=3.838E-04  Bacillus cereus
  3n11-assembly1_A  TM=9.582E-01  e=4.393E-04  Bacillus cereus

Solvent-accessible surface area (backbone atoms only — not comparable to full-atom values): 4734 Å² total; per-residue (Å²): 103,77,60,60,71,42,51,44,59,52,50,54,51,49,33,59,75,73,69,69,74,64,88,35,72,47,67,53,49,42,47,26,46,68,31,33,79,81,40,80,54,87,60,23,21,59,45,45,70,39,47,67,72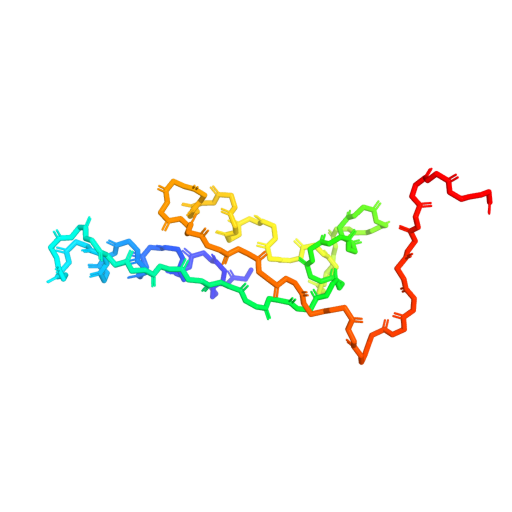,34,58,92,60,53,76,43,81,55,63,36,89,60,100,66,78,84,76,91,53,96,86,58,135